Protein AF-A0A931WLF9-F1 (afdb_monomer_lite)

Structure (mmCIF, N/CA/C/O backbone):
data_AF-A0A931WLF9-F1
#
_entry.id   AF-A0A931WLF9-F1
#
loop_
_atom_site.group_PDB
_atom_site.id
_atom_site.type_symbol
_atom_site.label_atom_id
_atom_site.label_alt_id
_atom_site.label_comp_id
_atom_site.label_asym_id
_atom_site.label_entity_id
_atom_site.label_seq_id
_atom_site.pdbx_PDB_ins_code
_atom_site.Cartn_x
_atom_site.Cartn_y
_atom_site.Cartn_z
_atom_site.occupancy
_atom_site.B_iso_or_equiv
_atom_site.auth_seq_id
_atom_site.auth_comp_id
_atom_site.auth_asym_id
_atom_site.auth_atom_id
_atom_site.pdbx_PDB_model_num
ATOM 1 N N . MET A 1 1 ? -4.998 -6.340 -2.062 1.00 47.97 1 MET A N 1
ATOM 2 C CA . MET A 1 1 ? -5.082 -5.266 -1.047 1.00 47.97 1 MET A CA 1
ATOM 3 C C . MET A 1 1 ? -3.680 -4.854 -0.668 1.00 47.97 1 MET A C 1
ATOM 5 O O . MET A 1 1 ? -2.849 -5.730 -0.466 1.00 47.97 1 MET A O 1
ATOM 9 N N . ARG A 1 2 ? -3.417 -3.551 -0.590 1.00 70.06 2 ARG A N 1
ATOM 10 C CA . ARG A 1 2 ? -2.148 -3.018 -0.097 1.00 70.06 2 ARG A CA 1
ATOM 11 C C . ARG A 1 2 ? -2.486 -2.154 1.111 1.00 70.06 2 ARG A C 1
ATOM 13 O O . ARG A 1 2 ? -3.145 -1.133 0.969 1.00 70.06 2 ARG A O 1
ATOM 20 N N . ILE A 1 3 ? -2.152 -2.654 2.293 1.00 83.62 3 ILE A N 1
ATOM 21 C CA . ILE A 1 3 ? -2.439 -2.022 3.582 1.00 83.62 3 ILE A CA 1
ATOM 22 C C . ILE A 1 3 ? -1.120 -1.968 4.343 1.00 83.62 3 ILE A C 1
ATOM 24 O O . ILE A 1 3 ? -0.315 -2.898 4.262 1.00 83.62 3 ILE A O 1
ATOM 28 N N . HIS A 1 4 ? -0.906 -0.875 5.067 1.00 90.19 4 HIS A N 1
ATOM 29 C CA . HIS A 1 4 ? 0.226 -0.719 5.965 1.00 90.19 4 HIS A CA 1
ATOM 30 C C . HIS A 1 4 ? -0.249 -0.890 7.393 1.00 90.19 4 HIS A C 1
ATOM 32 O O . HIS A 1 4 ? -1.165 -0.202 7.834 1.00 90.19 4 HIS A O 1
ATOM 38 N N . PHE A 1 5 ? 0.400 -1.797 8.111 1.00 92.12 5 PHE A N 1
ATOM 39 C CA . PHE A 1 5 ? 0.211 -1.939 9.542 1.00 92.12 5 PHE A CA 1
ATOM 40 C C . PHE A 1 5 ? 1.322 -1.173 10.248 1.00 92.12 5 PHE A C 1
ATOM 42 O O . PHE A 1 5 ? 2.501 -1.347 9.940 1.00 92.12 5 PHE A O 1
ATOM 49 N N . ALA A 1 6 ? 0.937 -0.320 11.189 1.00 93.81 6 ALA A N 1
ATOM 50 C CA . ALA A 1 6 ? 1.855 0.412 12.042 1.00 93.81 6 ALA A CA 1
ATOM 51 C C . ALA A 1 6 ? 1.466 0.192 13.504 1.00 93.81 6 ALA A C 1
ATOM 53 O O . ALA A 1 6 ? 0.287 0.089 13.843 1.00 93.81 6 ALA A O 1
ATOM 54 N N . ASN A 1 7 ? 2.462 0.137 14.387 1.00 95.06 7 ASN A N 1
ATOM 55 C CA . ASN A 1 7 ? 2.201 0.142 15.819 1.00 95.06 7 ASN A CA 1
ATOM 56 C C . ASN A 1 7 ? 1.551 1.482 16.208 1.00 95.06 7 ASN A C 1
ATOM 58 O O . ASN A 1 7 ? 2.113 2.544 15.941 1.00 95.06 7 ASN A O 1
ATOM 62 N N . ALA A 1 8 ? 0.391 1.435 16.868 1.00 94.25 8 ALA A N 1
ATOM 63 C CA . ALA A 1 8 ? -0.377 2.635 17.199 1.00 94.25 8 ALA A CA 1
ATOM 64 C C . ALA A 1 8 ? 0.386 3.613 18.112 1.00 94.25 8 ALA A C 1
ATOM 66 O O . ALA A 1 8 ? 0.290 4.827 17.938 1.00 94.25 8 ALA A O 1
ATOM 67 N N . ASN A 1 9 ? 1.183 3.107 19.060 1.00 96.44 9 ASN A N 1
ATOM 68 C CA . ASN A 1 9 ? 1.993 3.959 19.934 1.00 96.44 9 ASN A CA 1
ATOM 69 C C . ASN A 1 9 ? 3.119 4.639 19.154 1.00 96.44 9 ASN A C 1
ATOM 71 O O . ASN A 1 9 ? 3.384 5.819 19.372 1.00 96.44 9 ASN A O 1
ATOM 75 N N . PHE A 1 10 ? 3.754 3.918 18.228 1.00 96.88 10 PHE A N 1
ATOM 76 C CA . PHE A 1 10 ? 4.763 4.498 17.346 1.00 96.88 10 PHE A CA 1
ATOM 77 C C . PHE A 1 10 ? 4.159 5.577 16.440 1.00 96.88 10 PHE A C 1
ATOM 79 O O . PHE A 1 10 ? 4.683 6.685 16.392 1.00 96.88 10 PHE A O 1
ATOM 86 N N . ALA A 1 11 ? 3.031 5.292 15.781 1.00 95.69 11 ALA A N 1
ATOM 87 C CA . ALA A 1 11 ? 2.362 6.232 14.879 1.00 95.69 11 ALA A CA 1
ATOM 88 C C . ALA A 1 11 ? 1.957 7.539 15.585 1.00 95.69 11 ALA A C 1
ATOM 90 O O . ALA A 1 11 ? 2.114 8.625 15.025 1.00 95.69 11 ALA A O 1
ATOM 91 N N . LYS A 1 12 ? 1.503 7.449 16.843 1.00 95.06 12 LYS A N 1
ATOM 92 C CA . LYS A 1 12 ? 1.183 8.618 17.676 1.00 95.06 12 LYS A CA 1
ATOM 93 C C . LYS A 1 12 ? 2.420 9.418 18.085 1.00 95.06 12 LYS A C 1
ATOM 95 O O . LYS A 1 12 ? 2.374 10.642 18.069 1.00 95.06 12 LYS A O 1
ATOM 100 N N . LYS A 1 13 ? 3.514 8.746 18.461 1.00 98.00 13 LYS A N 1
ATOM 101 C CA . LYS A 1 13 ? 4.756 9.403 18.911 1.00 98.00 13 LYS A CA 1
ATOM 102 C C . LYS A 1 13 ? 5.592 9.967 17.760 1.00 98.00 13 LYS A C 1
ATOM 104 O O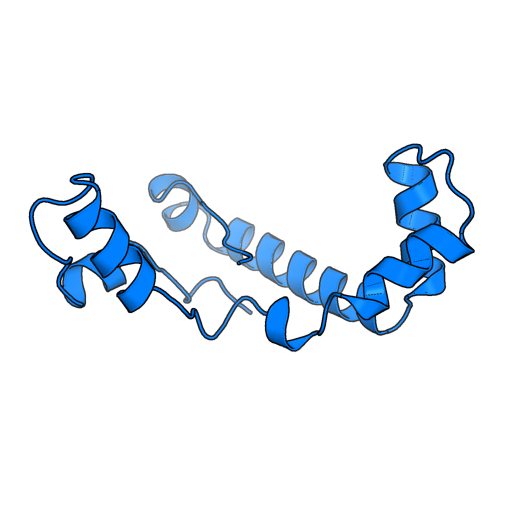 . LYS A 1 13 ? 6.323 10.930 17.959 1.00 98.00 13 LYS A O 1
ATOM 109 N N . HIS A 1 14 ? 5.486 9.380 16.569 1.00 97.81 14 HIS A N 1
ATOM 110 C CA . HIS A 1 14 ? 6.312 9.714 15.407 1.00 97.81 14 HIS A CA 1
ATOM 111 C C . HIS A 1 14 ? 5.468 9.898 14.131 1.00 97.81 14 HIS A C 1
ATOM 113 O O . HIS A 1 14 ? 5.714 9.228 13.122 1.00 97.81 14 HIS A O 1
ATOM 119 N N . PRO A 1 15 ? 4.481 10.814 14.133 1.00 97.06 15 PRO A N 1
ATOM 120 C CA . PRO A 1 15 ? 3.553 10.970 13.015 1.00 97.06 15 PRO A CA 1
ATOM 121 C C . PRO A 1 15 ? 4.260 11.356 11.710 1.00 97.06 15 PRO A C 1
ATOM 123 O O . PRO A 1 15 ? 3.916 10.851 10.643 1.00 97.06 15 PRO A O 1
ATOM 126 N N . GLU A 1 16 ? 5.296 12.193 11.787 1.00 97.94 16 GLU A N 1
ATOM 127 C CA . GLU A 1 16 ? 6.035 12.648 10.607 1.00 97.94 16 GLU A CA 1
ATOM 128 C C . GLU A 1 16 ? 6.908 11.554 9.986 1.00 97.94 16 GLU A C 1
ATOM 130 O O . GLU A 1 16 ? 7.067 11.522 8.766 1.00 97.94 16 GLU A O 1
ATOM 135 N N . ALA A 1 17 ? 7.407 10.603 10.782 1.00 97.12 17 ALA A N 1
ATOM 136 C CA . ALA A 1 17 ? 8.111 9.441 10.244 1.00 97.12 17 ALA A CA 1
ATOM 137 C C . ALA A 1 17 ? 7.163 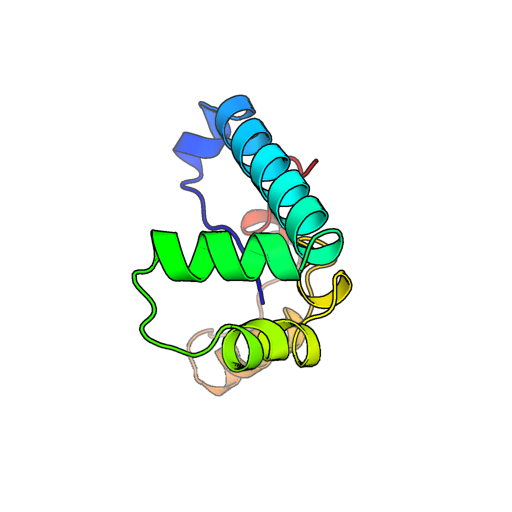8.575 9.399 1.00 97.12 17 ALA A C 1
ATOM 139 O O . ALA A 1 17 ? 7.511 8.167 8.290 1.00 97.12 17 ALA A O 1
ATOM 140 N N . LEU A 1 18 ? 5.938 8.354 9.890 1.00 96.19 18 LEU A N 1
ATOM 141 C CA . LEU A 1 18 ? 4.930 7.576 9.174 1.00 96.19 18 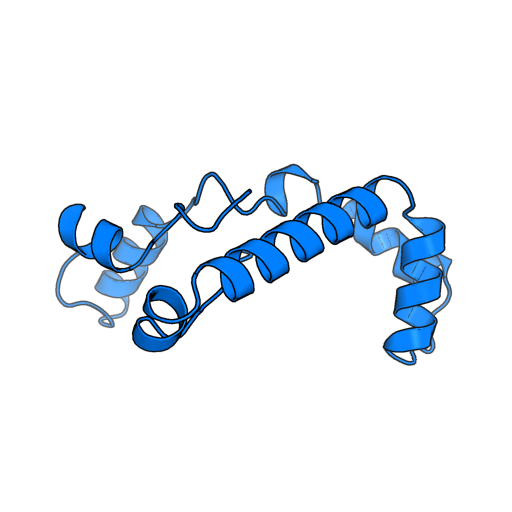LEU A CA 1
ATOM 142 C C . LEU A 1 18 ? 4.448 8.295 7.904 1.00 96.19 18 LEU A C 1
ATOM 144 O O . LEU A 1 18 ? 4.426 7.689 6.832 1.00 96.19 18 LEU A O 1
ATOM 148 N N . LYS A 1 19 ? 4.151 9.599 7.984 1.00 97.31 19 LYS A N 1
ATOM 149 C CA . LYS A 1 19 ? 3.802 10.415 6.807 1.00 97.31 19 LYS A CA 1
ATOM 150 C C . LYS A 1 19 ? 4.933 10.458 5.783 1.00 97.31 19 LYS A C 1
ATOM 152 O O . LYS A 1 19 ? 4.687 10.350 4.583 1.00 97.31 19 LYS A O 1
ATOM 157 N N . GLY A 1 20 ? 6.178 10.606 6.237 1.00 97.69 20 GLY A N 1
ATOM 158 C CA . GLY A 1 20 ? 7.363 10.598 5.381 1.00 97.69 20 GLY A CA 1
ATOM 159 C C . GLY A 1 20 ? 7.510 9.279 4.625 1.00 97.69 20 GLY A C 1
ATOM 160 O O . GLY A 1 20 ? 7.691 9.287 3.406 1.00 97.69 20 GLY A O 1
ATOM 161 N N . PHE A 1 21 ? 7.339 8.155 5.325 1.00 96.25 21 PHE A N 1
ATOM 162 C CA . PHE A 1 21 ? 7.335 6.823 4.724 1.00 96.25 21 PHE A CA 1
ATOM 163 C C . PHE A 1 21 ? 6.229 6.666 3.669 1.00 96.25 21 PHE A C 1
ATOM 165 O O . PHE A 1 21 ? 6.513 6.272 2.538 1.00 96.25 21 PHE A O 1
ATOM 172 N N . LEU A 1 22 ? 4.984 7.025 3.998 1.00 95.50 22 LEU A N 1
ATOM 173 C CA . LEU A 1 22 ? 3.841 6.885 3.085 1.00 95.50 22 LEU A CA 1
ATOM 174 C C . LEU A 1 22 ? 3.956 7.813 1.866 1.00 95.50 22 LEU A C 1
ATOM 176 O O . LEU A 1 22 ? 3.635 7.413 0.747 1.00 95.50 22 LEU A O 1
ATOM 180 N N . ARG A 1 23 ? 4.507 9.020 2.037 1.00 96.69 23 ARG A N 1
ATOM 181 C CA . ARG A 1 23 ? 4.822 9.927 0.923 1.00 96.69 23 ARG A CA 1
ATOM 182 C C . ARG A 1 23 ? 5.899 9.348 0.007 1.00 96.69 23 ARG A C 1
ATOM 184 O O . ARG A 1 23 ? 5.762 9.418 -1.212 1.00 96.69 23 ARG A O 1
ATOM 191 N N . ALA A 1 24 ? 6.972 8.791 0.572 1.00 96.56 24 ALA A N 1
ATOM 192 C CA . ALA A 1 24 ? 8.023 8.138 -0.206 1.00 96.56 24 ALA A CA 1
ATOM 193 C C . ALA A 1 24 ? 7.479 6.920 -0.963 1.00 96.56 24 ALA A C 1
ATOM 195 O O . ALA A 1 24 ? 7.797 6.730 -2.136 1.00 96.56 24 ALA A O 1
ATOM 196 N N . GLN A 1 25 ? 6.597 6.145 -0.330 1.00 94.44 25 GLN A N 1
ATOM 197 C CA . GLN A 1 25 ? 5.920 5.038 -0.984 1.00 94.44 25 GLN A CA 1
ATOM 198 C C . GLN A 1 25 ? 5.060 5.500 -2.164 1.00 94.44 25 GLN A C 1
ATOM 200 O O . GLN A 1 25 ? 5.180 4.923 -3.244 1.00 94.44 25 GLN A O 1
ATOM 205 N N . GLN A 1 26 ? 4.206 6.512 -1.976 1.00 94.25 26 GLN A N 1
ATOM 206 C CA . GLN A 1 26 ? 3.355 7.036 -3.045 1.00 94.25 26 GLN A CA 1
ATOM 207 C C . GLN A 1 26 ? 4.207 7.494 -4.237 1.00 94.25 26 GLN A C 1
ATOM 209 O O . GLN A 1 26 ? 3.963 7.068 -5.362 1.00 94.25 26 GLN A O 1
ATOM 214 N N . LYS A 1 27 ? 5.292 8.239 -3.978 1.00 96.44 27 LYS A N 1
ATOM 215 C CA . LYS A 1 27 ? 6.268 8.627 -5.012 1.00 96.44 27 LYS A CA 1
ATOM 216 C C . LYS A 1 27 ? 6.898 7.421 -5.711 1.00 96.44 27 LYS A C 1
ATOM 218 O O . LYS A 1 27 ? 7.092 7.453 -6.922 1.00 96.44 27 LYS A O 1
ATOM 223 N N . GLY A 1 28 ? 7.209 6.363 -4.964 1.00 95.31 28 GLY A N 1
ATOM 224 C CA . GLY A 1 28 ? 7.703 5.104 -5.514 1.00 95.31 28 GLY A CA 1
ATOM 225 C C . GLY A 1 28 ? 6.691 4.454 -6.456 1.00 95.31 28 GLY A C 1
ATOM 226 O O . GLY A 1 28 ? 7.043 4.122 -7.581 1.00 95.31 28 GLY A O 1
ATOM 227 N N . LEU A 1 29 ? 5.425 4.330 -6.045 1.00 93.81 29 LEU A N 1
ATOM 228 C CA . LEU A 1 29 ? 4.345 3.834 -6.907 1.00 93.81 29 LEU A CA 1
ATOM 229 C C . LEU A 1 29 ? 4.200 4.683 -8.169 1.00 93.81 29 LEU A C 1
ATOM 231 O O . LEU A 1 29 ? 4.110 4.136 -9.267 1.00 93.81 29 LEU A O 1
ATOM 235 N N . ASP A 1 30 ? 4.242 6.005 -8.028 1.00 95.25 30 ASP A N 1
ATOM 236 C CA . ASP A 1 30 ? 4.126 6.908 -9.165 1.00 95.25 30 ASP A CA 1
ATOM 237 C C . ASP A 1 30 ? 5.284 6.749 -10.146 1.00 95.25 30 ASP A C 1
ATOM 239 O O . ASP A 1 30 ? 5.046 6.627 -11.350 1.00 95.25 30 ASP A O 1
ATOM 243 N N . PHE A 1 31 ? 6.515 6.667 -9.634 1.00 96.88 31 PHE A N 1
ATOM 244 C CA . PHE A 1 31 ? 7.695 6.368 -10.435 1.00 96.88 31 PHE A CA 1
ATOM 245 C C . PHE A 1 31 ? 7.540 5.039 -11.169 1.00 96.88 31 PHE A C 1
ATOM 247 O O . PHE A 1 31 ? 7.818 4.977 -12.365 1.00 96.88 31 PHE A O 1
ATOM 254 N N . MET A 1 32 ? 7.062 4.003 -10.476 1.00 95.31 32 MET A N 1
ATOM 255 C CA . MET A 1 32 ? 6.953 2.661 -11.031 1.00 95.31 32 MET A CA 1
ATOM 256 C C . MET A 1 32 ? 6.035 2.591 -12.249 1.00 95.31 32 MET A C 1
ATOM 258 O O . MET A 1 32 ? 6.410 2.054 -13.290 1.00 95.31 32 MET A O 1
ATOM 262 N N . PHE A 1 33 ? 4.856 3.200 -12.140 1.00 94.00 33 PHE A N 1
ATOM 263 C CA . PHE A 1 33 ? 3.882 3.224 -13.227 1.00 94.00 33 PHE A CA 1
ATOM 264 C C . PHE A 1 33 ? 4.248 4.191 -14.361 1.00 94.00 33 PHE A C 1
ATOM 266 O O . PHE A 1 33 ? 3.739 4.039 -15.467 1.00 94.00 33 PHE A O 1
ATOM 273 N N . THR A 1 34 ? 5.092 5.195 -14.111 1.00 96.88 34 THR A N 1
ATOM 274 C CA . THR A 1 34 ? 5.599 6.093 -15.165 1.00 96.88 34 THR A CA 1
ATOM 275 C C . THR A 1 34 ? 6.839 5.514 -15.856 1.00 96.88 34 THR A C 1
ATOM 277 O O . THR A 1 34 ? 7.076 5.793 -17.026 1.00 96.88 34 THR A O 1
ATOM 280 N N . ASN A 1 35 ? 7.616 4.674 -15.163 1.00 97.50 35 ASN A N 1
ATOM 281 C CA . ASN A 1 35 ? 8.901 4.145 -15.629 1.00 97.50 35 ASN A CA 1
ATOM 282 C C . ASN A 1 35 ? 8.958 2.606 -15.509 1.00 97.50 35 ASN A C 1
ATOM 284 O O . ASN A 1 35 ? 9.802 2.069 -14.782 1.00 97.50 35 ASN A O 1
ATOM 288 N N . PRO A 1 36 ? 8.091 1.856 -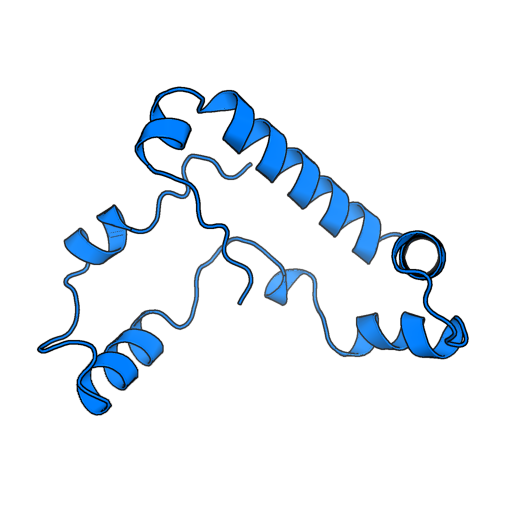16.215 1.00 96.25 36 PRO A N 1
ATOM 289 C CA . PRO A 1 36 ? 7.954 0.409 -16.027 1.00 96.25 36 PRO A CA 1
ATOM 290 C C . PRO A 1 36 ? 9.227 -0.387 -16.359 1.00 96.25 36 PRO A C 1
ATOM 292 O O . PRO A 1 36 ? 9.538 -1.357 -15.668 1.00 96.25 36 PRO A O 1
ATOM 295 N N . ARG A 1 37 ? 9.996 0.037 -17.375 1.00 97.00 37 ARG A N 1
ATOM 296 C CA . ARG A 1 37 ? 11.279 -0.594 -17.751 1.00 97.00 37 ARG A CA 1
ATOM 297 C C . ARG A 1 37 ? 12.368 -0.367 -16.712 1.00 97.00 37 ARG A C 1
ATOM 299 O O . ARG A 1 37 ? 13.021 -1.316 -16.293 1.00 97.00 37 ARG A O 1
ATOM 306 N N . GLU A 1 38 ? 12.536 0.871 -16.257 1.00 98.00 38 GLU A N 1
ATOM 307 C CA . GLU A 1 38 ? 13.532 1.180 -15.227 1.00 98.00 38 GLU A CA 1
ATOM 308 C C . GLU A 1 38 ? 13.192 0.484 -13.906 1.00 98.00 38 GLU A C 1
ATOM 310 O O . GLU A 1 38 ? 14.055 -0.078 -13.238 1.00 98.00 38 GLU A O 1
ATOM 315 N N . THR A 1 39 ? 11.903 0.414 -13.580 1.00 96.88 39 THR A N 1
ATOM 316 C CA . THR A 1 39 ? 11.418 -0.338 -12.422 1.00 96.88 39 THR A CA 1
ATOM 317 C C . THR A 1 39 ? 11.745 -1.820 -12.519 1.00 96.88 39 THR A C 1
ATOM 319 O O . THR A 1 39 ? 12.218 -2.391 -11.539 1.00 96.88 39 THR A O 1
ATOM 322 N N . ALA A 1 40 ? 11.537 -2.445 -13.683 1.00 96.50 40 ALA A N 1
ATOM 323 C CA . ALA A 1 40 ? 11.894 -3.845 -13.890 1.00 96.50 40 ALA A CA 1
ATOM 324 C C . ALA A 1 40 ? 13.397 -4.072 -13.668 1.00 96.50 40 ALA A C 1
ATOM 326 O O . ALA A 1 40 ? 13.767 -4.978 -12.926 1.00 96.50 40 ALA A O 1
ATOM 327 N N . LYS A 1 41 ? 14.261 -3.198 -14.202 1.00 96.69 41 LYS A N 1
ATOM 328 C CA . LYS A 1 41 ? 15.718 -3.270 -13.989 1.00 96.69 41 LYS A CA 1
ATOM 329 C C . LYS A 1 41 ? 16.104 -3.125 -12.519 1.00 96.69 41 LYS A C 1
ATOM 331 O O . LYS A 1 41 ? 16.888 -3.927 -12.006 1.00 96.69 41 LYS A O 1
ATOM 336 N N . ILE A 1 42 ? 15.542 -2.130 -11.828 1.00 97.25 42 ILE A N 1
ATOM 337 C CA . ILE A 1 42 ? 15.758 -1.928 -10.391 1.00 97.25 42 ILE A CA 1
ATOM 338 C C . ILE A 1 42 ? 15.325 -3.176 -9.623 1.00 97.25 42 ILE A C 1
ATOM 340 O O . ILE A 1 42 ? 16.083 -3.665 -8.789 1.00 97.25 42 ILE A O 1
ATOM 344 N N . TRP A 1 43 ? 14.138 -3.710 -9.907 1.00 96.06 43 TRP A N 1
ATOM 345 C CA . TRP A 1 43 ? 13.607 -4.870 -9.202 1.00 96.06 43 TRP A CA 1
ATOM 346 C C . TRP A 1 43 ? 14.453 -6.119 -9.446 1.00 96.06 43 TRP A C 1
ATOM 348 O O . TRP A 1 43 ? 14.871 -6.756 -8.482 1.00 96.06 43 TRP A O 1
ATOM 358 N N . MET A 1 44 ? 14.797 -6.412 -10.702 1.00 97.50 44 MET A N 1
ATOM 359 C CA . MET A 1 44 ? 15.673 -7.528 -11.059 1.00 97.50 44 MET A CA 1
ATOM 360 C C . MET A 1 44 ? 17.004 -7.463 -10.317 1.00 97.50 44 MET A C 1
ATOM 362 O O . MET A 1 44 ? 17.425 -8.452 -9.727 1.00 97.50 44 MET A O 1
ATOM 366 N N . LYS A 1 45 ? 17.635 -6.284 -10.279 1.00 97.69 45 LYS A N 1
ATOM 367 C CA . LYS A 1 45 ? 18.903 -6.084 -9.572 1.00 97.69 45 LYS A CA 1
ATOM 368 C C . LYS A 1 45 ? 18.758 -6.218 -8.055 1.00 97.69 45 LYS A C 1
ATOM 370 O O . LYS A 1 45 ? 19.607 -6.819 -7.411 1.00 97.69 45 LY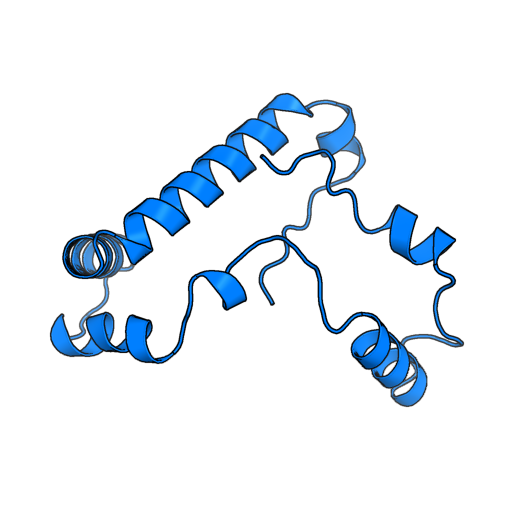S A O 1
ATOM 375 N N . ARG A 1 46 ? 17.728 -5.606 -7.461 1.00 97.06 46 ARG A N 1
ATOM 376 C CA . ARG A 1 46 ? 17.571 -5.513 -5.997 1.00 97.06 46 ARG A CA 1
ATOM 377 C C . ARG A 1 46 ? 17.041 -6.794 -5.362 1.00 97.06 46 ARG A C 1
ATOM 379 O O . ARG A 1 46 ? 17.365 -7.047 -4.210 1.00 97.06 46 ARG A O 1
ATOM 386 N N . ALA A 1 47 ? 16.243 -7.566 -6.094 1.00 96.19 47 ALA A N 1
ATOM 387 C CA . ALA A 1 47 ? 15.712 -8.855 -5.652 1.00 96.19 47 ALA A CA 1
ATOM 388 C C . ALA A 1 47 ? 16.476 -10.054 -6.245 1.00 96.19 47 ALA A C 1
ATOM 390 O O . ALA A 1 47 ? 16.021 -11.183 -6.102 1.00 96.19 47 ALA A O 1
ATOM 391 N N . ASP A 1 48 ? 17.602 -9.803 -6.920 1.00 96.56 48 ASP A N 1
ATOM 392 C CA . ASP A 1 48 ? 18.432 -10.799 -7.609 1.00 96.56 48 ASP A CA 1
ATOM 393 C C . ASP A 1 48 ? 17.641 -11.770 -8.512 1.00 96.56 48 ASP A C 1
ATOM 395 O O . ASP A 1 48 ? 17.857 -12.983 -8.527 1.00 96.56 48 ASP A O 1
ATOM 399 N N . LEU A 1 49 ? 16.686 -11.237 -9.281 1.00 96.06 49 LEU A N 1
ATOM 400 C CA . LEU A 1 49 ? 15.820 -12.053 -10.129 1.00 96.06 49 LEU A CA 1
ATOM 401 C C . LEU A 1 49 ? 16.585 -12.555 -11.354 1.00 96.06 49 LEU A C 1
ATOM 403 O O . LEU A 1 49 ? 17.011 -11.772 -12.204 1.00 96.06 49 LEU A O 1
ATOM 407 N N . LYS A 1 50 ? 16.670 -13.877 -11.504 1.00 95.88 50 LYS A N 1
ATOM 408 C CA . LYS A 1 50 ? 17.241 -14.542 -12.687 1.00 95.88 50 LYS A CA 1
ATOM 409 C C . LYS A 1 50 ? 16.177 -14.792 -13.764 1.00 95.88 50 LYS A C 1
ATOM 411 O O . LYS A 1 50 ? 16.036 -15.900 -14.269 1.00 95.88 50 LYS A O 1
ATOM 416 N N . LEU A 1 51 ? 15.385 -13.766 -14.076 1.00 95.44 51 LEU A N 1
ATOM 417 C CA . LEU A 1 51 ? 14.316 -13.817 -15.079 1.00 95.44 51 LEU A CA 1
ATOM 418 C C . LEU A 1 51 ? 14.623 -12.853 -16.232 1.00 95.44 51 LEU A C 1
ATOM 420 O O . LEU A 1 51 ? 15.229 -11.808 -15.994 1.00 95.44 51 LEU A O 1
ATOM 424 N N . PRO A 1 52 ? 14.181 -13.135 -17.471 1.00 96.62 52 PRO A N 1
ATOM 425 C CA . PRO A 1 52 ? 14.274 -12.159 -18.553 1.00 96.62 52 PRO A CA 1
ATOM 426 C C . PRO A 1 52 ? 13.483 -10.882 -18.227 1.00 96.62 52 PRO A C 1
ATOM 428 O O . PRO A 1 52 ? 12.365 -10.964 -17.714 1.00 96.62 52 PRO A O 1
ATOM 431 N N . GLU A 1 53 ? 14.004 -9.706 -18.601 1.00 96.44 53 GLU A N 1
ATOM 432 C CA . GLU A 1 53 ? 13.328 -8.411 -18.373 1.00 96.44 53 GLU A CA 1
ATOM 433 C C . GLU A 1 53 ? 11.899 -8.406 -18.940 1.00 96.44 53 GLU A C 1
ATOM 435 O O . GLU A 1 53 ? 10.970 -7.926 -18.293 1.00 96.44 53 GLU A O 1
ATOM 440 N N . ALA A 1 54 ? 11.700 -9.025 -20.108 1.00 96.38 54 ALA A N 1
ATOM 441 C CA . ALA A 1 54 ? 10.390 -9.152 -20.744 1.00 96.38 54 ALA A CA 1
ATOM 442 C C . ALA A 1 54 ? 9.357 -9.896 -19.878 1.00 96.38 54 ALA A C 1
ATOM 444 O O . ALA A 1 54 ? 8.171 -9.591 -19.956 1.00 96.38 54 ALA A O 1
ATOM 445 N N . ILE A 1 55 ? 9.789 -10.847 -19.040 1.00 96.81 55 ILE A N 1
ATOM 446 C CA . ILE A 1 55 ? 8.905 -11.555 -18.106 1.00 96.81 55 ILE A CA 1
ATOM 447 C C . ILE A 1 55 ? 8.547 -10.652 -16.928 1.00 96.81 55 ILE A C 1
ATOM 449 O O . ILE A 1 55 ? 7.380 -10.568 -16.558 1.00 96.81 55 ILE A O 1
ATOM 453 N N . VAL A 1 56 ? 9.521 -9.927 -16.374 1.00 96.25 56 VAL A N 1
ATOM 454 C CA . VAL A 1 56 ? 9.283 -9.001 -15.253 1.00 96.25 56 VAL A CA 1
ATOM 455 C C . VAL A 1 56 ? 8.355 -7.857 -15.671 1.00 96.25 56 VAL A C 1
ATOM 457 O O . VAL A 1 56 ? 7.479 -7.461 -14.902 1.00 96.25 56 VAL A O 1
ATOM 460 N N . LEU A 1 57 ? 8.477 -7.379 -16.912 1.00 96.69 57 LEU A N 1
ATOM 461 C CA . LEU A 1 57 ? 7.607 -6.349 -17.482 1.00 96.69 57 LEU A CA 1
ATOM 462 C C . LEU A 1 57 ? 6.130 -6.755 -17.559 1.00 96.69 57 LEU A C 1
ATOM 464 O O . LEU A 1 57 ? 5.279 -5.877 -17.440 1.00 96.69 57 LEU A O 1
ATOM 468 N N . LYS A 1 58 ? 5.806 -8.051 -17.660 1.00 96.00 58 LYS A N 1
ATOM 469 C CA . LYS A 1 58 ? 4.406 -8.518 -17.633 1.00 96.00 58 LYS A CA 1
ATOM 470 C C . LYS A 1 58 ? 3.691 -8.219 -16.318 1.00 96.00 58 LYS A C 1
ATOM 472 O O . LYS A 1 58 ? 2.470 -8.259 -16.266 1.00 96.00 58 LYS A O 1
ATOM 477 N N . THR A 1 59 ? 4.417 -7.879 -15.251 1.00 91.69 59 THR A N 1
ATOM 478 C CA . THR A 1 59 ? 3.821 -7.428 -13.981 1.00 91.69 59 THR A CA 1
ATOM 479 C C . THR A 1 59 ? 2.804 -6.303 -14.193 1.00 91.69 59 THR A C 1
ATOM 481 O O . THR A 1 59 ? 1.778 -6.259 -13.514 1.00 91.69 59 THR A O 1
ATOM 484 N N . TRP A 1 60 ? 3.056 -5.415 -15.157 1.00 91.50 60 TRP A N 1
ATOM 485 C CA . TRP A 1 60 ? 2.189 -4.274 -15.451 1.00 91.50 60 TRP A CA 1
ATOM 486 C C . TRP A 1 60 ? 0.867 -4.658 -16.127 1.00 91.50 60 TRP A C 1
ATOM 488 O O . TRP A 1 60 ? -0.061 -3.857 -16.102 1.00 91.50 60 TRP A O 1
ATOM 498 N N . ASP A 1 61 ? 0.739 -5.888 -16.631 1.00 94.31 61 ASP A N 1
ATOM 499 C CA . ASP A 1 61 ? -0.517 -6.414 -17.178 1.00 94.31 61 ASP A CA 1
ATOM 500 C C . ASP A 1 61 ? -1.527 -6.751 -16.061 1.00 94.31 61 ASP A C 1
ATOM 502 O O . ASP A 1 61 ? -2.730 -6.830 -16.304 1.00 94.31 61 ASP A O 1
ATOM 506 N N . PHE A 1 62 ? -1.054 -6.936 -14.820 1.00 92.00 62 PHE A N 1
ATOM 507 C CA . PHE A 1 62 ? -1.868 -7.396 -13.685 1.00 92.00 62 PHE A CA 1
ATOM 508 C C . PHE A 1 62 ? -2.192 -6.308 -12.658 1.00 92.00 62 PHE A C 1
ATOM 510 O O . PHE A 1 62 ? -3.077 -6.499 -11.820 1.00 92.00 62 PHE A O 1
ATOM 517 N N . TYR A 1 63 ? -1.480 -5.181 -12.687 1.00 90.69 63 TYR A N 1
ATOM 518 C CA . TYR A 1 63 ? -1.645 -4.107 -11.713 1.00 90.69 63 TYR A CA 1
ATOM 519 C C . TYR A 1 63 ? -1.974 -2.788 -12.394 1.00 90.69 63 TYR A C 1
ATOM 521 O O . TYR A 1 63 ? -1.264 -2.324 -13.277 1.00 90.69 63 TYR A O 1
ATOM 529 N N . THR A 1 64 ? -3.004 -2.120 -11.889 1.00 91.62 64 THR A N 1
ATOM 530 C CA . THR A 1 64 ? -3.331 -0.735 -12.237 1.00 91.62 64 THR A CA 1
ATOM 531 C C . THR A 1 64 ? -2.984 0.209 -11.088 1.00 91.62 64 THR A C 1
ATOM 533 O O . THR A 1 64 ? -2.964 -0.192 -9.919 1.00 91.62 64 THR A O 1
ATOM 536 N N . ARG A 1 65 ? -2.778 1.500 -11.393 1.00 90.25 65 ARG A N 1
ATOM 537 C CA . ARG A 1 65 ? -2.590 2.544 -10.364 1.00 90.25 65 ARG A CA 1
ATOM 538 C C . ARG A 1 65 ? -3.719 2.526 -9.332 1.00 90.25 65 ARG A C 1
ATOM 540 O O . ARG A 1 65 ? -3.458 2.584 -8.137 1.00 90.25 65 ARG A O 1
ATOM 547 N N . ALA A 1 66 ? -4.961 2.377 -9.792 1.00 89.81 66 ALA A N 1
ATOM 548 C CA . ALA A 1 66 ? -6.140 2.365 -8.931 1.00 89.81 66 ALA A CA 1
ATOM 549 C C . ALA A 1 66 ? -6.163 1.171 -7.959 1.00 89.81 66 ALA A C 1
ATOM 551 O O . ALA A 1 66 ? -6.535 1.337 -6.803 1.00 89.81 66 ALA A O 1
ATOM 552 N N . GLN A 1 67 ? -5.741 -0.023 -8.393 1.00 89.69 67 GLN A N 1
ATOM 553 C CA . GLN A 1 67 ? -5.652 -1.206 -7.520 1.00 89.69 67 GLN A CA 1
ATOM 554 C C . GLN A 1 67 ? -4.534 -1.100 -6.474 1.00 89.69 67 GLN A C 1
ATOM 556 O O . GLN A 1 67 ? -4.576 -1.783 -5.450 1.00 89.69 67 GLN A O 1
ATOM 561 N N . MET A 1 68 ? -3.527 -0.273 -6.748 1.00 89.50 68 MET A N 1
ATOM 562 C CA . MET A 1 68 ? -2.339 -0.096 -5.915 1.00 89.50 68 MET A CA 1
ATOM 563 C C . MET A 1 68 ? -2.430 1.126 -4.991 1.00 89.50 68 MET A C 1
ATOM 565 O O . MET A 1 68 ? -1.549 1.312 -4.153 1.00 89.50 68 MET A O 1
ATOM 569 N N . ALA A 1 69 ? -3.479 1.939 -5.130 1.00 88.69 69 ALA A N 1
ATOM 570 C CA . ALA A 1 69 ? -3.719 3.110 -4.302 1.00 88.69 69 ALA A CA 1
ATOM 571 C C . ALA A 1 69 ? -4.073 2.723 -2.855 1.00 88.69 69 ALA A C 1
ATOM 573 O O . ALA A 1 69 ? -4.780 1.745 -2.611 1.00 88.69 69 ALA A O 1
ATOM 574 N N . ALA A 1 70 ? -3.624 3.532 -1.891 1.00 89.00 70 ALA A N 1
ATOM 575 C CA . ALA A 1 70 ? -3.918 3.326 -0.469 1.00 89.00 70 ALA A CA 1
ATOM 576 C C . ALA A 1 70 ? -5.373 3.673 -0.084 1.00 89.00 70 ALA A C 1
ATOM 578 O O . ALA A 1 70 ? -5.866 3.223 0.949 1.00 89.00 70 ALA A O 1
ATOM 579 N N . LYS A 1 71 ? -6.065 4.473 -0.909 1.00 89.44 71 LYS A N 1
ATOM 580 C CA . LYS A 1 71 ? -7.473 4.859 -0.743 1.00 89.44 71 LYS A CA 1
ATOM 581 C C . LYS A 1 71 ? -8.209 4.839 -2.095 1.00 89.44 71 LYS A C 1
ATOM 583 O O . LYS A 1 71 ? -7.581 5.143 -3.109 1.00 89.44 71 LYS A O 1
ATOM 588 N N . PRO A 1 72 ? -9.524 4.543 -2.127 1.00 89.25 72 PRO A N 1
ATOM 589 C CA . PRO A 1 72 ? -10.364 4.125 -0.999 1.00 89.25 72 PRO A CA 1
ATOM 590 C C . PRO A 1 72 ? -10.083 2.676 -0.568 1.00 89.25 72 PRO A C 1
ATOM 592 O O . PRO A 1 72 ? -9.716 1.840 -1.394 1.00 89.25 72 PRO A O 1
ATOM 595 N N . ILE A 1 73 ? -10.299 2.363 0.713 1.00 88.12 73 ILE A N 1
ATOM 596 C CA . ILE A 1 73 ? -10.248 0.977 1.200 1.00 88.12 73 ILE A CA 1
ATOM 597 C C . ILE A 1 73 ? -11.532 0.268 0.767 1.00 88.12 73 ILE A C 1
ATOM 599 O O . ILE A 1 73 ? -12.632 0.771 0.983 1.00 88.12 73 ILE A O 1
ATOM 603 N N . LYS A 1 74 ? -11.387 -0.902 0.144 1.00 88.44 74 LYS A N 1
ATOM 604 C CA . LYS A 1 74 ? -12.495 -1.712 -0.379 1.00 88.44 74 LYS A CA 1
ATOM 605 C C . LYS A 1 74 ? -12.499 -3.089 0.278 1.00 88.44 74 LYS A C 1
ATOM 607 O O . LYS A 1 74 ? -11.452 -3.573 0.694 1.00 88.44 74 LYS A O 1
ATOM 612 N N . GLY A 1 75 ? -13.667 -3.727 0.324 1.00 90.38 75 GLY A N 1
ATOM 613 C CA . GLY A 1 75 ? -13.807 -5.118 0.770 1.00 90.38 75 GLY A CA 1
ATOM 614 C C . GLY A 1 75 ? -13.900 -5.320 2.284 1.00 90.38 75 GLY A C 1
ATOM 615 O O . GLY A 1 75 ? -13.883 -6.467 2.721 1.00 90.38 75 GLY A O 1
ATOM 616 N N . ILE A 1 76 ? -14.026 -4.250 3.083 1.00 91.56 76 ILE A N 1
ATOM 617 C CA . ILE A 1 76 ? -14.210 -4.354 4.544 1.00 91.56 76 ILE A CA 1
ATOM 618 C C . ILE A 1 76 ? -15.468 -5.171 4.862 1.00 91.56 76 ILE A C 1
ATOM 620 O O . ILE A 1 76 ? -15.396 -6.116 5.637 1.00 91.56 76 ILE A O 1
ATOM 624 N N . GLU A 1 77 ? -16.598 -4.866 4.222 1.00 92.00 77 GLU A N 1
ATOM 625 C CA . GLU A 1 77 ? -17.867 -5.573 4.446 1.00 92.00 77 GLU A CA 1
ATOM 626 C C . GLU A 1 77 ? -17.777 -7.064 4.108 1.00 92.00 77 GLU A C 1
ATOM 628 O O . GLU A 1 77 ? -18.138 -7.903 4.931 1.00 92.00 77 GLU A O 1
ATOM 633 N N . THR A 1 78 ? -17.227 -7.404 2.937 1.00 94.88 78 THR A N 1
ATOM 634 C CA . THR A 1 78 ? -16.989 -8.799 2.535 1.00 94.88 78 THR A CA 1
ATOM 635 C C . THR A 1 78 ? -16.075 -9.509 3.531 1.00 94.88 78 THR A C 1
ATOM 637 O O . THR A 1 78 ? -16.402 -10.594 3.993 1.00 94.88 78 THR A O 1
ATOM 640 N N . THR A 1 79 ? -14.982 -8.861 3.941 1.00 93.81 79 THR A N 1
ATOM 641 C CA . THR A 1 79 ? -14.025 -9.429 4.902 1.00 93.81 79 THR A CA 1
ATOM 642 C C . THR A 1 79 ? -14.669 -9.663 6.269 1.00 93.81 79 THR A C 1
ATOM 644 O O . THR A 1 79 ? -14.428 -10.693 6.890 1.00 93.81 79 THR A O 1
ATOM 647 N N . MET A 1 80 ? -15.513 -8.740 6.746 1.00 95.50 80 MET A N 1
ATOM 648 C CA . MET A 1 80 ? -16.252 -8.914 8.000 1.00 95.50 80 MET A CA 1
ATOM 649 C C . MET A 1 80 ? -17.266 -10.056 7.907 1.00 95.50 80 MET A C 1
ATOM 651 O O . MET A 1 80 ? -17.378 -10.840 8.847 1.00 95.50 80 MET A O 1
ATOM 655 N N . LYS A 1 81 ? -17.980 -10.176 6.780 1.00 96.38 81 LYS A N 1
ATOM 656 C CA . LYS A 1 81 ? -18.911 -11.284 6.535 1.00 96.38 81 LYS A CA 1
ATOM 657 C C . LYS A 1 81 ? -18.185 -12.628 6.583 1.00 96.38 81 LYS A C 1
ATOM 659 O O . LYS A 1 81 ? -18.624 -13.520 7.308 1.00 96.38 81 LYS A O 1
ATOM 664 N N . ASP A 1 82 ? -17.061 -12.741 5.883 1.00 97.62 82 ASP A N 1
ATOM 665 C CA . ASP A 1 82 ? -16.240 -13.952 5.879 1.00 97.62 82 ASP A CA 1
ATOM 666 C C . ASP A 1 82 ? -15.698 -14.248 7.284 1.00 97.62 82 ASP A C 1
ATOM 668 O O . ASP A 1 82 ? -15.752 -15.384 7.751 1.00 97.62 82 ASP A O 1
ATOM 672 N N . ALA A 1 83 ? -15.252 -13.226 8.018 1.00 97.56 83 ALA A N 1
ATOM 673 C CA . ALA A 1 83 ? -14.759 -13.387 9.383 1.00 97.56 83 ALA A CA 1
ATOM 674 C C . ALA A 1 83 ? -15.833 -13.918 10.349 1.00 97.56 83 ALA A C 1
ATOM 676 O O . ALA A 1 83 ? -15.512 -14.720 11.226 1.00 97.56 83 ALA A O 1
ATOM 677 N N . VAL A 1 84 ? -17.099 -13.524 10.183 1.00 98.00 84 VAL A N 1
ATOM 678 C CA . VAL A 1 84 ? -18.222 -14.093 10.948 1.00 98.00 84 VAL A CA 1
ATOM 679 C C . VAL A 1 84 ? -18.518 -15.523 10.497 1.00 98.00 84 VAL A C 1
ATOM 681 O O . VAL A 1 84 ? -18.609 -16.422 11.332 1.00 98.00 84 VAL A O 1
ATOM 684 N N . GLN A 1 85 ? -18.608 -15.759 9.184 1.00 98.25 85 GLN A N 1
ATOM 685 C CA . GLN A 1 85 ? -18.873 -17.085 8.615 1.00 98.25 85 GLN A CA 1
ATOM 686 C C . GLN A 1 85 ? -17.842 -18.125 9.076 1.00 98.25 85 GLN A C 1
ATOM 688 O O . GLN A 1 85 ? -18.202 -19.241 9.451 1.00 98.25 85 GLN A O 1
ATOM 693 N N . PHE A 1 86 ? -16.565 -17.746 9.091 1.00 98.12 86 PHE A N 1
ATOM 694 C CA . PHE A 1 86 ? -15.456 -18.604 9.503 1.00 98.12 86 PHE A CA 1
ATOM 695 C C . PHE A 1 86 ? -15.118 -18.497 10.998 1.00 98.12 86 PHE A C 1
ATOM 697 O O . PHE A 1 86 ? -14.113 -19.049 11.436 1.00 98.12 86 PHE A O 1
ATOM 704 N N . LYS A 1 87 ? -15.977 -17.851 11.802 1.00 97.50 87 LYS A N 1
ATOM 705 C CA . LYS A 1 87 ? -15.895 -17.782 13.273 1.00 97.50 87 LYS A CA 1
ATOM 706 C C . LYS A 1 87 ? -14.651 -17.070 13.832 1.00 97.50 87 LYS A C 1
ATOM 708 O O . LYS A 1 87 ? -14.330 -17.241 15.006 1.00 97.50 87 LYS A O 1
ATOM 713 N N . PHE A 1 88 ? -13.981 -16.235 13.036 1.00 97.31 88 PHE A N 1
ATOM 714 C CA . PHE A 1 88 ? -12.961 -15.297 13.527 1.00 97.31 88 PHE A CA 1
ATOM 715 C C . PHE A 1 88 ? -13.585 -14.132 14.304 1.00 97.31 88 PHE A C 1
ATOM 717 O O . PHE A 1 88 ? -12.973 -13.602 15.229 1.00 97.31 88 PHE A O 1
ATOM 724 N N . LEU A 1 89 ? -14.814 -13.749 13.948 1.00 97.25 89 LEU A N 1
ATOM 725 C CA . LEU A 1 89 ? -15.630 -12.779 14.670 1.00 97.25 89 LEU A CA 1
ATOM 726 C C . LEU A 1 89 ? -16.947 -13.420 15.109 1.00 97.25 89 LEU A C 1
ATOM 728 O O . LEU A 1 89 ? -17.531 -14.225 14.388 1.00 97.25 89 LEU A O 1
ATOM 732 N N . LYS A 1 90 ? -17.445 -13.031 16.287 1.00 96.81 90 LYS A N 1
ATOM 733 C CA . LYS A 1 90 ? -18.776 -13.449 16.765 1.00 96.81 90 LYS A CA 1
ATOM 734 C C . LYS A 1 90 ? -19.909 -12.699 16.056 1.00 96.81 90 LYS A C 1
ATOM 736 O O . LYS A 1 90 ? -20.994 -13.243 15.898 1.00 96.81 90 LYS A O 1
ATOM 741 N N . ALA A 1 91 ? -19.653 -11.454 15.663 1.00 96.50 91 ALA A N 1
ATOM 742 C CA . ALA A 1 91 ? -20.568 -10.561 14.959 1.00 96.50 91 ALA A CA 1
ATOM 743 C C . ALA A 1 91 ? -19.748 -9.536 14.144 1.00 96.50 91 ALA A C 1
ATOM 745 O O . ALA A 1 91 ? -18.558 -9.368 14.432 1.00 96.50 91 ALA A O 1
ATOM 746 N N . PRO A 1 92 ? -20.335 -8.858 13.140 1.00 95.75 92 PRO A N 1
ATOM 747 C CA . PRO A 1 92 ? -19.651 -7.792 12.408 1.00 95.75 92 PRO A CA 1
ATOM 748 C C . PRO A 1 92 ? -19.193 -6.663 13.341 1.00 95.75 92 PRO A C 1
ATOM 750 O O . PRO A 1 92 ? -19.877 -6.349 14.314 1.00 95.75 92 PRO A O 1
ATOM 753 N N . LEU A 1 93 ? -18.064 -6.026 13.019 1.00 96.12 93 LEU A N 1
ATOM 754 C CA . LEU A 1 93 ? -17.634 -4.814 13.718 1.00 96.12 93 LEU A CA 1
ATOM 755 C C . LEU A 1 93 ? -18.558 -3.648 13.352 1.00 96.12 93 LEU A C 1
ATOM 757 O O . LEU A 1 93 ? -18.954 -3.487 12.196 1.00 96.12 93 LEU A O 1
ATOM 761 N N . SER A 1 94 ? -18.857 -2.796 14.327 1.00 94.94 94 SER A N 1
ATOM 762 C CA . SER A 1 94 ? -19.505 -1.510 14.080 1.00 94.94 94 SER A CA 1
ATOM 763 C C . SER A 1 94 ? -18.581 -0.577 13.294 1.00 94.94 94 SER A C 1
ATOM 765 O O . SER A 1 94 ? -17.352 -0.684 13.334 1.00 94.94 94 SER A O 1
ATOM 767 N N . GLN A 1 95 ? -19.159 0.420 12.626 1.00 90.62 95 GLN A N 1
ATOM 768 C CA . GLN A 1 95 ? -18.366 1.402 11.886 1.00 90.62 95 GLN A CA 1
ATOM 769 C C . GLN A 1 95 ? -17.404 2.192 12.790 1.00 90.62 95 GLN A C 1
ATOM 771 O O . GLN A 1 95 ? -16.301 2.535 12.367 1.00 90.62 95 GLN A O 1
ATOM 776 N N . ALA A 1 96 ? -17.778 2.415 14.054 1.00 93.12 96 ALA A N 1
ATOM 777 C CA . ALA A 1 96 ? -16.916 3.044 15.050 1.00 93.12 96 ALA A CA 1
ATOM 778 C C . ALA A 1 96 ? -15.715 2.163 15.440 1.00 93.12 96 ALA A C 1
ATOM 780 O O . ALA A 1 96 ? -14.630 2.681 15.697 1.00 93.12 96 ALA A O 1
ATOM 781 N N . GLU A 1 97 ? -15.877 0.839 15.481 1.00 94.69 97 GLU A N 1
ATOM 782 C CA . GLU A 1 97 ? -14.768 -0.093 15.725 1.00 94.69 97 GLU A CA 1
ATOM 783 C C . GLU A 1 97 ? -13.834 -0.172 14.521 1.00 94.69 97 GLU A C 1
ATOM 785 O O . GLU A 1 97 ? -12.621 -0.099 14.693 1.00 94.69 97 GLU A O 1
ATOM 790 N N . VAL A 1 98 ? -14.381 -0.218 13.302 1.00 92.69 98 VAL A N 1
ATOM 791 C CA . VAL A 1 98 ? -13.580 -0.167 12.069 1.00 92.69 98 VAL A CA 1
ATOM 792 C C . VAL A 1 98 ? -12.769 1.130 11.998 1.00 92.69 98 VAL A C 1
ATOM 794 O O . VAL A 1 98 ? -11.573 1.093 11.708 1.00 92.69 98 VAL A O 1
ATOM 797 N N . ALA A 1 99 ? -13.378 2.271 12.332 1.00 90.00 99 ALA A N 1
ATOM 798 C CA . ALA A 1 99 ? -12.700 3.567 12.341 1.00 90.00 99 ALA A CA 1
ATOM 799 C C . ALA A 1 99 ? -11.532 3.639 13.343 1.00 90.00 99 ALA A C 1
ATOM 801 O O . ALA A 1 99 ? -10.592 4.395 13.129 1.00 90.00 99 ALA A O 1
ATOM 802 N N . LYS A 1 100 ? -11.538 2.831 14.414 1.00 91.69 100 LYS A N 1
ATOM 803 C CA . LYS A 1 100 ? -10.404 2.740 15.355 1.00 91.69 100 LYS A CA 1
ATOM 804 C C . LYS A 1 100 ? -9.215 1.954 14.795 1.00 91.69 100 LYS A C 1
ATOM 806 O O . LYS A 1 100 ? -8.110 2.092 15.314 1.00 91.69 100 LYS A O 1
ATOM 811 N N . LEU A 1 101 ? -9.436 1.116 13.783 1.00 91.31 101 LEU A N 1
ATOM 812 C CA . LEU A 1 101 ? -8.408 0.267 13.171 1.00 91.31 101 LEU A CA 1
ATOM 813 C C . LEU A 1 101 ? -7.764 0.913 11.940 1.00 91.31 101 LEU A C 1
ATOM 815 O O . LEU A 1 101 ? -6.694 0.483 11.513 1.00 91.31 101 LEU A O 1
ATOM 819 N N . ILE A 1 102 ? -8.415 1.921 11.360 1.00 92.38 102 ILE A N 1
ATOM 820 C CA . ILE A 1 102 ? -8.010 2.549 10.106 1.00 92.38 102 ILE A CA 1
ATOM 821 C C . ILE A 1 102 ? -7.813 4.042 10.343 1.00 92.38 102 ILE A C 1
ATOM 823 O O . ILE A 1 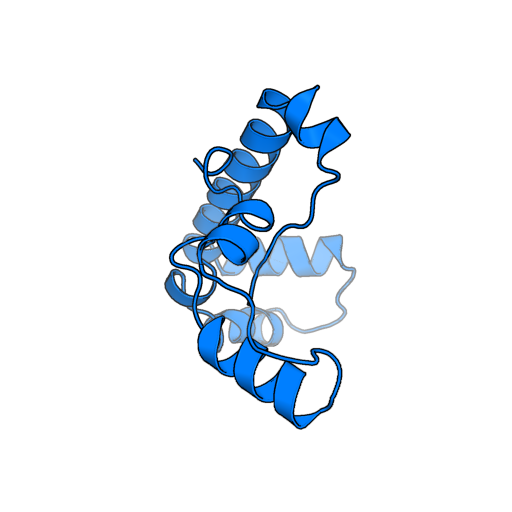102 ? -8.777 4.791 10.473 1.00 92.38 102 ILE A O 1
ATOM 827 N N . ASP A 1 103 ? -6.558 4.480 10.317 1.00 92.06 103 ASP A N 1
ATOM 828 C CA . ASP A 1 103 ? -6.205 5.894 10.372 1.00 92.06 103 ASP A CA 1
ATOM 829 C C . ASP A 1 103 ? -5.600 6.339 9.036 1.00 92.06 103 ASP A C 1
ATOM 831 O O . ASP A 1 103 ? -4.469 5.993 8.687 1.00 92.06 103 ASP A O 1
ATOM 835 N N . LEU A 1 104 ? -6.381 7.099 8.269 1.00 92.00 104 LEU A N 1
ATOM 836 C CA . LEU A 1 104 ? -5.966 7.630 6.971 1.00 92.00 104 LEU A CA 1
ATOM 837 C C . LEU A 1 104 ? -5.283 8.999 7.075 1.00 92.00 104 LEU A C 1
ATOM 839 O O . LEU A 1 104 ? -4.816 9.503 6.056 1.00 92.00 104 LEU A O 1
ATOM 843 N N . SER A 1 105 ? -5.191 9.596 8.269 1.00 93.00 105 SER A N 1
ATOM 844 C CA . SER A 1 105 ? -4.603 10.932 8.467 1.00 93.00 105 SER A CA 1
ATOM 845 C C . SER A 1 105 ? -3.095 10.985 8.190 1.00 93.00 105 SER A C 1
ATOM 847 O O . SER A 1 105 ? -2.519 12.063 8.035 1.00 93.00 105 SER A O 1
ATOM 849 N N . TYR A 1 106 ? -2.451 9.819 8.100 1.00 94.00 106 TYR A N 1
ATOM 850 C CA . TYR A 1 106 ? -1.038 9.683 7.757 1.00 94.00 106 TYR A CA 1
ATOM 851 C C . TYR A 1 106 ? -0.770 9.580 6.250 1.00 94.00 106 TYR A C 1
ATOM 853 O O . TYR A 1 106 ? 0.390 9.665 5.839 1.00 94.00 106 TYR A O 1
ATOM 861 N N . LEU A 1 107 ? -1.802 9.363 5.427 1.00 92.88 107 LEU A N 1
ATOM 862 C CA . LEU A 1 107 ? -1.640 9.324 3.975 1.00 92.88 107 LEU A CA 1
ATOM 863 C C . LEU A 1 107 ? -1.324 10.728 3.423 1.00 92.88 107 LEU A C 1
ATOM 865 O O . LEU A 1 107 ? -1.774 11.718 4.001 1.00 92.88 107 LEU A O 1
ATOM 869 N N . PRO A 1 108 ? -0.555 10.820 2.321 1.00 88.25 108 PRO A N 1
ATOM 870 C CA . PRO A 1 108 ? -0.338 12.079 1.616 1.00 88.25 108 PRO A CA 1
ATOM 871 C C . PRO A 1 108 ? -1.610 12.628 0.947 1.00 88.25 108 PRO A C 1
ATOM 873 O O . PRO A 1 108 ? -2.570 11.857 0.675 1.00 88.25 108 PRO A O 1
#

Foldseek 3Di:
DDEDDDDPVCCVVCVVVLLVVQVVVLVVLVCCVVPVQVVLVVCCVVVVDPDPSVVSSCVVVVDDSVNVDNPDDDCLVVVQVVCCVVVVDVHGDDPVRVPVRDDCVSHD

Sequence (108 aa):
MRIHFANANFAKKHPEALKGFLRAQQKGLDFMFTNPRETAKIWMKRADLKLPEAIVLKTWDFYTRAQMAAKPIKGIETTMKDAVQFKFLKAPLSQAEVAKLIDLSYLP

Radius of gyration: 17.75 Å; chains: 1; bounding box: 40×31×41 Å

Secondary structure (DSSP, 8-state):
-------HHHHHH-HHHHHHHHHHHHHHHHHHHH-HHHHHHHHHHHTT--S-HHHHHGGGGT--HHHH-S-S---HHHHHHHHHHTTS-SSPPPHHHHHHH---TT--

pLDDT: mean 93.86, std 5.83, range [47.97, 98.25]